Protein AF-A0A0Q7W2P0-F1 (afdb_monomer)

Nearest PDB structures (foldseek):
  4z5v-assembly1_B  TM=3.470E-01  e=1.657E+00  Murine hepatitis virus strain A59
  4z5v-assembly1_A  TM=3.220E-01  e=1.764E+00  Murine hepatitis virus strain A59
  8fjk-assembly1_B  TM=3.123E-01  e=6.590E+00  Golden shiner reovirus

Foldseek 3Di:
DDDDDDDDDDPPPPPPDQFAACVSLQKDWPFAQAPVLLCVLCVPDPLPPPDQDDKWKWKWFAAQVQQIDIDTPDPHDVSVRSSVRSSSRPTGMDGNVNDGSGGRIGMAIHGPRPPPPRVVVVDPPRD

Sequence (127 aa):
MMLAALFAALALSGTSQPAATLDEVGLTWADAPTRYDLERAAPLFPAKVGAWTPDVHLTCTARRNGRVDCVSLERGDATLAASAHRLMSGTRVKAVDGGSPEGRTFAFTVRFGESRRASRLTTASIQ

Secondary structure (DSSP, 8-state):
----------------PPPPPTTTTTEEEEEPPPHHHHHHH-TT----TTS-PPPEEEEEEE-TTSBEEEEE-S---HHHHHHHHHHHHT-EEEETTSS--TT-EEEEEE----TT-GGGTT-----

pLDDT: mean 71.62, std 21.11, range [27.78, 96.38]

Radius of gyration: 19.59 Å; Cα contacts (8 Å, |Δi|>4): 181; chains: 1; bounding box: 78×24×37 Å

Mean predicted aligned error: 12.09 Å

Structure (mmCIF, N/CA/C/O backbone):
data_AF-A0A0Q7W2P0-F1
#
_entry.id   AF-A0A0Q7W2P0-F1
#
loop_
_atom_site.group_PDB
_atom_site.id
_atom_site.type_symbol
_atom_site.label_atom_id
_atom_site.label_alt_id
_atom_site.label_comp_id
_atom_site.label_asym_id
_atom_site.label_entity_id
_atom_site.label_seq_id
_atom_site.pdbx_PDB_ins_code
_atom_site.Cartn_x
_atom_site.Cartn_y
_atom_site.Cartn_z
_atom_site.occupancy
_atom_site.B_iso_or_equiv
_ato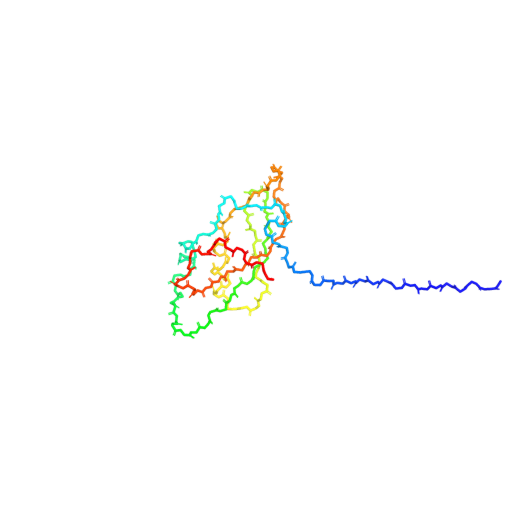m_site.auth_seq_id
_atom_site.auth_comp_id
_atom_site.auth_asym_id
_atom_site.auth_atom_id
_atom_site.pdbx_PDB_model_num
ATOM 1 N N . MET A 1 1 ? -60.125 -9.080 -18.287 1.00 41.84 1 MET A N 1
ATOM 2 C CA . MET A 1 1 ? -59.179 -9.420 -19.376 1.00 41.84 1 MET A CA 1
ATOM 3 C C . MET A 1 1 ? -58.529 -8.103 -19.778 1.00 41.84 1 MET A C 1
ATOM 5 O O . MET A 1 1 ? -59.280 -7.205 -20.101 1.00 41.84 1 MET A O 1
ATOM 9 N N . MET A 1 2 ? -57.233 -7.816 -19.684 1.00 38.00 2 MET A N 1
ATOM 10 C CA . MET A 1 2 ? -56.009 -8.604 -19.543 1.00 38.00 2 MET A CA 1
ATOM 11 C C . MET A 1 2 ? -54.949 -7.611 -18.998 1.00 38.00 2 MET A C 1
ATOM 13 O O . MET A 1 2 ? -54.845 -6.504 -19.520 1.00 38.00 2 MET A O 1
ATOM 17 N N . LEU A 1 3 ? -54.248 -7.948 -17.908 1.00 43.44 3 LEU A N 1
ATOM 18 C CA . LEU A 1 3 ? -53.227 -7.098 -17.274 1.00 43.44 3 LEU A CA 1
ATOM 19 C C . LEU A 1 3 ? -51.932 -7.160 -18.104 1.00 43.44 3 LEU A C 1
ATOM 21 O O . LEU A 1 3 ? -51.360 -8.239 -18.251 1.00 43.44 3 LEU A O 1
ATOM 25 N N . ALA A 1 4 ? -51.457 -6.027 -18.620 1.00 47.31 4 ALA A N 1
ATOM 26 C CA . ALA A 1 4 ? -50.116 -5.917 -19.189 1.00 47.31 4 ALA A CA 1
ATOM 27 C C . ALA A 1 4 ? -49.120 -5.641 -18.051 1.00 47.31 4 ALA A C 1
ATOM 29 O O . ALA A 1 4 ? -49.076 -4.541 -17.501 1.00 47.31 4 ALA A O 1
ATOM 30 N N . ALA A 1 5 ? -48.357 -6.663 -17.664 1.00 51.00 5 ALA A N 1
ATOM 31 C CA . ALA A 1 5 ? -47.258 -6.540 -16.716 1.00 51.00 5 ALA A CA 1
ATOM 32 C C . ALA A 1 5 ? -46.069 -5.853 -17.405 1.00 51.00 5 ALA A C 1
ATOM 34 O O . ALA A 1 5 ? -45.462 -6.412 -18.319 1.00 51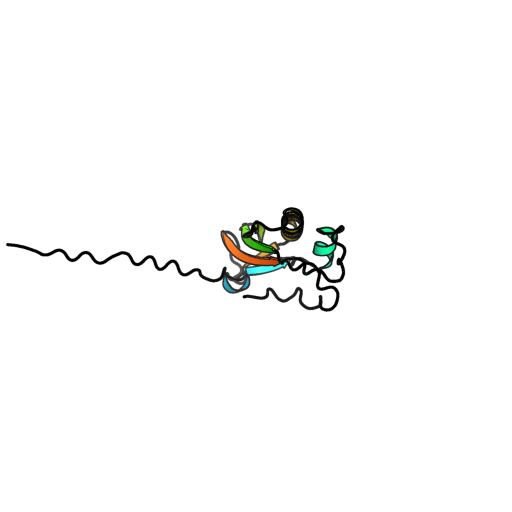.00 5 ALA A O 1
ATOM 35 N N . LEU A 1 6 ? -45.749 -4.631 -16.978 1.00 55.16 6 LEU A N 1
ATOM 36 C CA . LEU A 1 6 ? -44.575 -3.905 -17.442 1.00 55.16 6 LEU A CA 1
ATOM 37 C C . LEU A 1 6 ? -43.342 -4.402 -16.669 1.00 55.16 6 LEU A C 1
ATOM 39 O O . LEU A 1 6 ? -43.197 -4.154 -15.474 1.00 55.16 6 LEU A O 1
ATOM 43 N N . PHE A 1 7 ? -42.460 -5.117 -17.364 1.00 53.34 7 PHE A N 1
ATOM 44 C CA . PHE A 1 7 ? -41.077 -5.355 -16.957 1.00 53.34 7 PHE A CA 1
ATOM 45 C C . PHE A 1 7 ? -40.306 -4.027 -17.007 1.00 53.34 7 PHE A C 1
ATOM 47 O O . PHE A 1 7 ? -40.228 -3.413 -18.070 1.00 53.34 7 PHE A O 1
ATOM 54 N N . ALA A 1 8 ? -39.684 -3.609 -15.904 1.00 53.62 8 ALA A N 1
ATOM 55 C CA . ALA A 1 8 ? -38.685 -2.540 -15.913 1.00 53.62 8 ALA A CA 1
ATOM 56 C C . ALA A 1 8 ? -37.407 -3.008 -15.201 1.00 53.62 8 ALA A C 1
ATOM 58 O O . ALA A 1 8 ? -37.286 -2.985 -13.981 1.00 53.62 8 ALA A O 1
ATOM 59 N N . ALA A 1 9 ? -36.518 -3.515 -16.054 1.00 52.97 9 ALA A N 1
ATOM 60 C CA . ALA A 1 9 ? -35.072 -3.681 -15.971 1.00 52.97 9 ALA A CA 1
ATOM 61 C C . ALA A 1 9 ? -34.333 -3.224 -14.694 1.00 52.97 9 ALA A C 1
ATOM 63 O O . ALA A 1 9 ? -34.313 -2.048 -14.334 1.00 52.97 9 ALA A O 1
ATOM 64 N N . LEU A 1 10 ? -33.571 -4.171 -14.133 1.00 49.12 10 LEU A N 1
ATOM 65 C CA . LEU A 1 10 ? -32.363 -3.922 -13.350 1.00 49.12 10 LEU A CA 1
ATOM 66 C C . LEU A 1 10 ? -31.379 -3.067 -14.166 1.00 49.12 10 LEU A C 1
ATOM 68 O O . LEU A 1 10 ? -30.758 -3.562 -15.106 1.00 49.12 10 LEU A O 1
ATOM 72 N N . ALA A 1 11 ? -31.171 -1.818 -13.764 1.00 51.97 11 ALA A N 1
ATOM 73 C CA . ALA A 1 11 ? -29.971 -1.071 -14.116 1.00 51.97 11 ALA A CA 1
ATOM 74 C C . ALA A 1 11 ? -28.923 -1.303 -13.016 1.00 51.97 11 ALA A C 1
ATOM 76 O O . ALA A 1 11 ? -28.814 -0.529 -12.066 1.00 51.97 11 ALA A O 1
ATOM 77 N N . LEU A 1 12 ? -28.159 -2.397 -13.122 1.00 44.97 12 LEU A N 1
ATOM 78 C CA . LEU A 1 12 ? -26.869 -2.504 -12.438 1.00 44.97 12 LEU A CA 1
ATOM 79 C C . LEU A 1 12 ? -25.905 -1.550 -13.144 1.00 44.97 12 LEU A C 1
ATOM 81 O O . LEU A 1 12 ? -25.141 -1.939 -14.025 1.00 44.97 12 LEU A O 1
ATOM 85 N N . SER A 1 13 ? -25.972 -0.277 -12.771 1.00 43.38 13 SER A N 1
ATOM 86 C CA . SER A 1 13 ? -24.918 0.683 -13.063 1.00 43.38 13 SER A CA 1
ATOM 87 C C . SER A 1 13 ? -23.693 0.265 -12.257 1.00 43.38 13 SER A C 1
ATOM 89 O O . SER A 1 13 ? -23.500 0.702 -11.127 1.00 43.38 13 SER A O 1
ATOM 91 N N . GLY A 1 14 ? -22.880 -0.626 -12.825 1.00 43.47 14 GLY A N 1
ATOM 92 C CA . GLY A 1 14 ? -21.506 -0.838 -12.396 1.00 43.47 14 GLY A CA 1
ATOM 93 C C . GLY A 1 14 ? -20.718 0.429 -12.686 1.00 43.47 14 GLY A C 1
ATOM 94 O O . GLY A 1 14 ? -20.010 0.515 -13.686 1.00 43.47 14 GLY A O 1
ATOM 95 N N . THR A 1 15 ? -20.877 1.445 -11.841 1.00 42.91 15 THR A N 1
ATOM 96 C CA . THR A 1 15 ? -19.905 2.523 -11.766 1.00 42.91 15 THR A CA 1
ATOM 97 C C . THR A 1 15 ? -18.588 1.861 -11.404 1.00 42.91 15 THR A C 1
ATOM 99 O O . THR A 1 15 ? -18.449 1.317 -10.310 1.00 42.91 15 THR A O 1
ATOM 102 N N . SER A 1 16 ? -17.641 1.878 -12.339 1.00 48.09 16 SER A N 1
ATOM 103 C CA . SER A 1 16 ? -16.215 1.800 -12.041 1.00 48.09 16 SER A CA 1
ATOM 104 C C . SER A 1 16 ? -15.910 2.946 -11.072 1.00 48.09 16 SER A C 1
ATOM 106 O O . SER A 1 16 ? -15.515 4.034 -11.488 1.00 48.09 16 SER A O 1
ATOM 108 N N . GLN A 1 17 ? -16.224 2.754 -9.792 1.00 51.53 17 GLN A N 1
ATOM 109 C CA . GLN A 1 17 ? -15.859 3.701 -8.760 1.00 51.53 17 GLN A CA 1
ATOM 110 C C . GLN A 1 17 ? -14.334 3.688 -8.691 1.00 51.53 17 GLN A C 1
ATOM 112 O O . GLN A 1 17 ? -13.753 2.595 -8.668 1.00 51.53 17 GLN A O 1
ATOM 117 N N . PRO A 1 18 ? -13.684 4.867 -8.701 1.00 60.66 18 PRO A N 1
ATOM 118 C CA . PRO A 1 18 ? -12.269 4.934 -8.384 1.00 60.66 18 PRO A CA 1
ATOM 119 C C . PRO A 1 18 ? -12.068 4.202 -7.059 1.00 60.66 18 PRO A C 1
ATOM 121 O O . PRO A 1 18 ? -12.893 4.299 -6.146 1.00 60.66 18 PRO A O 1
ATOM 124 N N . ALA A 1 19 ? -11.038 3.365 -7.004 1.00 71.38 19 ALA A N 1
ATOM 125 C CA . ALA A 1 19 ? -10.806 2.551 -5.829 1.00 71.38 19 ALA A CA 1
ATOM 126 C C . ALA A 1 19 ? -10.555 3.477 -4.629 1.00 71.38 19 ALA A C 1
ATOM 128 O O . ALA A 1 19 ? -9.695 4.353 -4.698 1.00 71.38 19 ALA A O 1
ATOM 129 N N . ALA A 1 20 ? -11.340 3.286 -3.565 1.00 82.25 20 ALA A N 1
ATOM 130 C CA . ALA A 1 20 ? -11.377 4.197 -2.426 1.00 82.25 20 ALA A CA 1
ATOM 131 C C . ALA A 1 20 ? -9.992 4.388 -1.802 1.00 82.25 20 ALA A C 1
ATOM 133 O O . ALA A 1 20 ? -9.165 3.472 -1.778 1.00 82.25 20 ALA A O 1
ATOM 134 N N . THR A 1 21 ? -9.736 5.571 -1.273 1.00 84.81 21 THR A N 1
ATOM 135 C CA . THR A 1 21 ? -8.444 5.918 -0.681 1.00 84.81 21 THR A CA 1
ATOM 136 C C . THR A 1 21 ? -8.420 5.551 0.795 1.00 84.81 21 THR A C 1
ATOM 138 O O . THR A 1 21 ? -9.443 5.221 1.395 1.00 84.81 21 THR A O 1
ATOM 141 N N . LEU A 1 22 ? -7.233 5.573 1.407 1.00 86.94 22 LEU A N 1
ATOM 142 C CA . LEU A 1 22 ? -7.071 5.201 2.815 1.00 86.94 22 LEU A CA 1
ATOM 143 C C . LEU A 1 22 ? -7.944 6.068 3.743 1.00 86.94 22 LEU A C 1
ATOM 145 O O . LEU A 1 22 ? -8.588 5.550 4.654 1.00 86.94 22 LEU A O 1
ATOM 149 N N . ASP A 1 23 ? -7.967 7.376 3.505 1.00 89.56 23 ASP A N 1
ATOM 150 C CA . ASP A 1 23 ? -8.731 8.346 4.285 1.00 89.56 23 ASP A CA 1
ATOM 151 C C . ASP A 1 23 ? -10.241 8.252 4.027 1.00 89.56 23 ASP A C 1
ATOM 153 O O . ASP A 1 23 ? -11.016 8.323 4.982 1.00 89.56 23 ASP A O 1
ATOM 157 N N . GLU A 1 24 ? -10.663 7.987 2.786 1.00 89.12 24 GLU A N 1
ATOM 158 C CA . GLU A 1 24 ? -12.074 7.766 2.436 1.00 89.12 24 GLU A CA 1
ATOM 159 C C . GLU A 1 24 ? -12.674 6.562 3.170 1.00 89.12 24 GLU A C 1
ATOM 161 O O . GLU A 1 24 ? -13.841 6.588 3.565 1.00 89.12 24 GLU A O 1
ATOM 166 N N . VAL A 1 25 ? -11.873 5.523 3.429 1.00 90.06 25 VAL A N 1
ATOM 167 C CA . VAL A 1 25 ? -12.302 4.370 4.237 1.00 90.06 25 VAL A CA 1
ATOM 168 C C . VAL A 1 25 ? -12.082 4.567 5.741 1.00 90.06 25 VAL A C 1
ATOM 170 O O . VAL A 1 25 ? -12.175 3.623 6.531 1.00 90.06 25 VAL A O 1
ATOM 173 N N . GLY A 1 26 ? -11.792 5.794 6.177 1.00 92.31 26 GLY A N 1
ATOM 174 C CA . GLY A 1 26 ? -11.612 6.139 7.585 1.00 92.31 26 GLY A CA 1
ATOM 175 C C . GLY A 1 26 ? -10.417 5.438 8.230 1.00 92.31 26 GLY A C 1
ATOM 176 O O . GLY A 1 26 ? -10.449 5.140 9.427 1.00 92.31 26 GLY A O 1
ATOM 177 N N . LEU A 1 27 ? -9.383 5.129 7.446 1.00 93.12 27 LEU A N 1
ATOM 178 C CA . LEU A 1 27 ? -8.121 4.585 7.925 1.00 93.12 27 LEU A CA 1
ATOM 179 C C . LEU A 1 27 ? -7.030 5.658 7.909 1.00 93.12 27 LEU A C 1
ATOM 181 O O . LEU A 1 27 ? -7.068 6.645 7.180 1.00 93.12 27 LEU A O 1
ATOM 185 N N . THR A 1 28 ? -6.007 5.438 8.720 1.00 94.50 28 THR A N 1
ATOM 186 C CA . THR A 1 28 ? -4.760 6.196 8.677 1.00 94.50 28 THR A CA 1
ATOM 187 C C . THR A 1 28 ? -3.587 5.258 8.923 1.00 94.50 28 THR A C 1
ATOM 189 O O . THR A 1 28 ? -3.753 4.171 9.488 1.00 94.50 28 THR A O 1
ATOM 192 N N . TRP A 1 29 ? -2.391 5.657 8.504 1.00 92.06 29 TRP A N 1
ATOM 193 C CA . TRP A 1 29 ? -1.191 4.869 8.745 1.00 92.06 29 TRP A CA 1
ATOM 194 C C . TRP A 1 29 ? -0.881 4.823 10.244 1.00 92.06 29 TRP A C 1
ATOM 196 O O . TRP A 1 29 ? -0.781 5.850 10.915 1.00 92.06 29 TRP A O 1
ATOM 206 N N . ALA A 1 30 ? -0.729 3.612 10.769 1.00 91.44 30 ALA A N 1
ATOM 207 C CA . ALA A 1 30 ? -0.065 3.396 12.047 1.00 91.44 30 ALA A CA 1
ATOM 208 C C . ALA A 1 30 ? 1.452 3.338 11.823 1.00 91.44 30 ALA A C 1
ATOM 210 O O . ALA A 1 30 ? 2.190 4.051 12.492 1.00 91.44 30 ALA A O 1
ATOM 211 N N . ASP A 1 31 ? 1.869 2.577 10.807 1.00 89.75 31 ASP A N 1
ATOM 212 C CA . ASP A 1 31 ? 3.247 2.472 10.334 1.00 89.75 31 ASP A CA 1
ATOM 213 C C . ASP A 1 31 ? 3.228 2.630 8.811 1.00 89.75 31 ASP A C 1
ATOM 215 O O . ASP A 1 31 ? 2.867 1.693 8.093 1.00 89.75 31 ASP A O 1
ATOM 219 N N . ALA A 1 32 ? 3.542 3.831 8.320 1.00 85.88 32 ALA A N 1
ATOM 220 C CA . ALA A 1 32 ? 3.551 4.129 6.889 1.00 85.88 32 ALA A CA 1
ATOM 221 C C . ALA A 1 32 ? 4.761 3.471 6.197 1.00 85.88 32 ALA A C 1
ATOM 223 O O . ALA A 1 32 ? 5.842 3.422 6.790 1.00 85.88 32 ALA A O 1
ATOM 224 N N . PRO A 1 33 ? 4.624 3.010 4.940 1.00 80.62 33 PRO A N 1
ATOM 225 C CA . PRO A 1 33 ? 5.768 2.507 4.193 1.00 80.62 33 PRO A CA 1
ATOM 226 C C . PRO A 1 33 ? 6.727 3.668 3.907 1.00 80.62 33 PRO A C 1
ATOM 228 O O . PRO A 1 33 ? 6.321 4.711 3.390 1.00 80.62 33 PRO A O 1
ATOM 231 N N . THR A 1 34 ? 8.005 3.511 4.250 1.00 80.69 34 THR A N 1
ATOM 232 C CA . THR A 1 34 ? 9.001 4.569 4.046 1.00 80.69 34 THR A CA 1
ATOM 233 C C . THR A 1 34 ? 9.785 4.374 2.752 1.00 80.69 34 THR A C 1
ATOM 235 O O . THR A 1 34 ? 9.840 3.286 2.175 1.00 80.69 34 THR A O 1
ATOM 238 N N . ARG A 1 35 ? 10.484 5.428 2.315 1.00 71.56 35 ARG A N 1
ATOM 239 C CA . ARG A 1 35 ? 11.453 5.329 1.214 1.00 71.56 35 ARG A CA 1
ATOM 240 C C . ARG A 1 35 ? 12.528 4.270 1.486 1.00 71.56 35 ARG A C 1
ATOM 242 O O . ARG A 1 35 ? 12.910 3.544 0.577 1.00 71.56 35 ARG A O 1
ATOM 249 N N . TYR A 1 36 ? 12.998 4.175 2.727 1.00 74.56 36 TYR A N 1
ATOM 250 C CA . TYR A 1 36 ? 14.004 3.189 3.112 1.00 74.56 36 TYR A CA 1
ATOM 251 C C . TYR A 1 36 ? 13.469 1.754 2.987 1.00 74.56 36 TYR A C 1
ATOM 253 O O . TYR A 1 36 ? 14.187 0.849 2.564 1.00 74.56 36 TYR A O 1
ATOM 261 N N . ASP A 1 37 ? 12.188 1.538 3.295 1.00 78.81 37 ASP A N 1
ATOM 262 C CA . ASP A 1 37 ? 11.537 0.241 3.092 1.00 78.81 37 ASP A CA 1
ATOM 263 C C . ASP A 1 37 ? 11.412 -0.100 1.608 1.00 78.81 37 ASP A C 1
ATOM 265 O O . ASP A 1 37 ? 11.653 -1.243 1.225 1.00 78.81 37 ASP A O 1
ATOM 269 N N . LEU A 1 38 ? 11.112 0.895 0.769 1.00 74.94 38 LEU A N 1
ATOM 270 C CA . LEU A 1 38 ? 11.069 0.734 -0.683 1.00 74.94 38 LEU A CA 1
ATOM 271 C C . LEU A 1 38 ? 12.446 0.344 -1.241 1.00 74.94 38 LEU A C 1
ATOM 273 O O . LEU A 1 38 ? 12.549 -0.624 -1.989 1.00 74.94 38 LEU A O 1
ATOM 277 N N . GLU A 1 39 ? 13.509 1.039 -0.835 1.00 74.12 39 GLU A N 1
ATOM 278 C CA . GLU A 1 39 ? 14.886 0.741 -1.257 1.00 74.12 39 GLU A CA 1
ATOM 279 C C . GLU A 1 39 ? 15.328 -0.663 -0.809 1.00 74.12 39 GLU A C 1
ATOM 281 O O . GLU A 1 39 ? 15.948 -1.398 -1.579 1.00 74.12 39 GLU A O 1
ATOM 286 N N . ARG A 1 40 ? 14.938 -1.095 0.399 1.00 77.88 40 ARG A N 1
ATOM 287 C CA . ARG A 1 40 ? 15.167 -2.472 0.872 1.00 77.88 40 ARG A CA 1
ATOM 288 C C . ARG A 1 40 ? 14.332 -3.516 0.131 1.00 77.88 40 ARG A C 1
ATOM 290 O O . ARG A 1 40 ? 14.773 -4.659 -0.005 1.00 77.88 40 ARG A O 1
ATOM 297 N N . ALA A 1 41 ? 13.128 -3.162 -0.308 1.00 75.94 41 ALA A N 1
ATOM 298 C CA . ALA A 1 41 ? 12.239 -4.056 -1.045 1.00 75.94 41 ALA A CA 1
ATOM 299 C C . ALA A 1 41 ? 12.617 -4.185 -2.531 1.00 75.94 41 ALA A C 1
ATOM 301 O O . ALA A 1 41 ? 12.301 -5.203 -3.150 1.00 75.94 41 ALA A O 1
ATOM 302 N N . ALA A 1 42 ? 13.313 -3.190 -3.087 1.00 70.50 42 ALA A N 1
ATOM 303 C CA . ALA A 1 42 ? 13.697 -3.094 -4.494 1.00 70.50 42 ALA A CA 1
ATOM 304 C C . ALA A 1 42 ? 15.193 -2.736 -4.692 1.00 70.50 42 ALA A C 1
ATOM 306 O O . ALA A 1 42 ? 15.505 -1.801 -5.431 1.00 70.50 42 ALA A O 1
ATOM 307 N N . PRO A 1 43 ? 16.147 -3.475 -4.086 1.00 62.50 43 PRO A N 1
ATOM 308 C CA . PRO A 1 43 ? 17.565 -3.087 -4.066 1.00 62.50 43 PRO A CA 1
ATOM 309 C C . PRO A 1 43 ? 18.252 -3.171 -5.438 1.00 62.50 43 PRO A C 1
ATOM 311 O O . PRO A 1 43 ? 19.290 -2.552 -5.654 1.00 62.50 43 PRO A O 1
ATOM 314 N N . LEU A 1 44 ? 17.686 -3.954 -6.361 1.00 56.81 44 LEU A N 1
ATOM 315 C CA . LEU A 1 44 ? 18.243 -4.240 -7.686 1.00 56.81 44 LEU A CA 1
ATOM 316 C C . LEU A 1 44 ? 17.544 -3.484 -8.815 1.00 56.81 44 LEU A C 1
ATOM 318 O O . LEU A 1 44 ? 17.792 -3.798 -9.975 1.00 56.81 44 LEU A O 1
ATOM 322 N N . PHE A 1 45 ? 16.685 -2.512 -8.507 1.00 57.88 45 PHE A N 1
ATOM 323 C CA . PHE A 1 45 ? 16.154 -1.608 -9.520 1.00 57.88 45 PHE A CA 1
ATOM 324 C C . PHE A 1 45 ? 17.044 -0.370 -9.570 1.00 57.88 45 PHE A C 1
ATOM 326 O O . PHE A 1 45 ? 16.762 0.617 -8.884 1.00 57.88 45 PHE A O 1
ATOM 333 N N . PRO A 1 46 ? 18.148 -0.391 -10.352 1.00 47.44 46 PRO A N 1
ATOM 334 C CA . PRO A 1 46 ? 18.824 0.847 -10.653 1.00 47.44 46 PRO A CA 1
ATOM 335 C C . PRO A 1 46 ? 17.779 1.746 -11.296 1.00 47.44 46 PRO A C 1
ATOM 337 O O . PRO A 1 46 ? 16.997 1.302 -12.140 1.00 47.44 46 PRO A O 1
ATOM 340 N N . ALA A 1 47 ? 17.788 3.018 -10.912 1.00 49.50 47 ALA A N 1
ATOM 341 C CA . ALA A 1 47 ? 17.305 4.069 -11.778 1.00 49.50 47 ALA A CA 1
ATOM 342 C C . ALA A 1 47 ? 18.019 3.885 -13.126 1.00 49.50 47 ALA A C 1
ATOM 344 O O . ALA A 1 47 ? 19.110 4.416 -13.324 1.00 49.50 47 ALA A O 1
ATOM 345 N N . LYS A 1 48 ? 17.478 3.063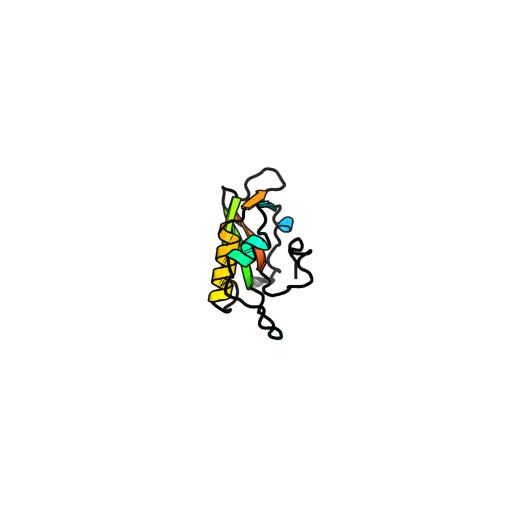 -14.037 1.00 44.28 48 LYS A N 1
ATOM 346 C CA . LYS A 1 48 ? 17.894 3.057 -15.433 1.00 44.28 48 LYS A CA 1
ATOM 347 C C . LYS A 1 48 ? 17.448 4.410 -15.941 1.00 44.28 48 LYS A C 1
ATOM 349 O O . LYS A 1 48 ? 16.297 4.620 -16.308 1.00 44.28 48 LYS A O 1
ATOM 354 N N . VAL A 1 49 ? 18.381 5.343 -15.805 1.00 44.34 49 VAL A N 1
ATOM 355 C CA . VAL A 1 49 ? 18.300 6.746 -16.161 1.00 44.34 49 VAL A CA 1
ATOM 356 C C . VAL A 1 49 ? 17.681 6.831 -17.554 1.00 44.34 49 VAL A C 1
ATOM 358 O O . VAL A 1 49 ? 18.322 6.481 -18.538 1.00 44.34 49 VAL A O 1
ATOM 361 N N . GLY A 1 50 ? 16.407 7.223 -17.614 1.00 44.06 50 GLY A N 1
ATOM 362 C CA . GLY A 1 50 ? 15.681 7.490 -18.857 1.00 44.06 50 GLY A CA 1
ATOM 363 C C . GLY A 1 50 ? 14.488 6.580 -19.166 1.00 44.06 50 GLY A C 1
ATOM 364 O O . GLY A 1 50 ? 13.646 6.992 -19.958 1.00 44.06 50 GLY A O 1
ATOM 365 N N . ALA A 1 51 ? 14.356 5.402 -18.546 1.00 51.12 51 ALA A N 1
ATOM 366 C CA . ALA A 1 51 ? 13.173 4.560 -18.732 1.00 51.12 51 ALA A CA 1
ATOM 367 C C . ALA A 1 51 ? 12.155 4.836 -17.619 1.00 51.12 51 ALA A C 1
ATOM 369 O O . ALA A 1 51 ? 12.475 4.722 -16.437 1.00 51.12 51 ALA A O 1
ATOM 370 N N . TRP A 1 52 ? 10.935 5.215 -17.999 1.00 54.78 52 TRP A N 1
ATOM 371 C CA . TRP A 1 52 ? 9.795 5.251 -17.086 1.00 54.78 52 TRP A CA 1
ATOM 372 C C . TRP A 1 52 ? 9.616 3.860 -16.466 1.00 54.78 52 TRP A C 1
ATOM 374 O O . TRP A 1 52 ? 9.323 2.903 -17.183 1.00 54.78 52 TRP A O 1
ATOM 384 N N . THR A 1 53 ? 9.816 3.733 -15.153 1.00 63.44 53 THR A N 1
ATOM 385 C CA . THR A 1 53 ? 9.405 2.522 -14.434 1.00 63.44 53 THR A CA 1
ATOM 386 C C . THR A 1 53 ? 7.893 2.601 -14.246 1.00 63.44 53 THR A C 1
ATOM 388 O O . THR A 1 53 ? 7.418 3.651 -13.807 1.00 63.44 53 THR A O 1
ATOM 391 N N . PRO A 1 54 ? 7.129 1.552 -14.581 1.00 67.75 54 PRO A N 1
ATOM 392 C CA . PRO A 1 54 ? 5.690 1.577 -14.376 1.00 67.75 54 PRO A CA 1
ATOM 393 C C . PRO A 1 54 ? 5.362 1.638 -12.879 1.00 67.75 54 PRO A C 1
ATOM 395 O O . PRO A 1 54 ? 6.021 0.995 -12.054 1.00 67.75 54 PRO A O 1
ATOM 398 N N . ASP A 1 55 ? 4.344 2.430 -12.546 1.00 77.94 55 ASP A N 1
ATOM 399 C CA . ASP A 1 55 ? 3.746 2.456 -11.216 1.00 77.94 55 ASP A CA 1
ATOM 400 C C . ASP A 1 55 ? 3.046 1.110 -10.952 1.00 77.94 55 ASP A C 1
ATOM 402 O O . ASP A 1 55 ? 2.545 0.460 -11.869 1.00 77.94 55 ASP A O 1
ATOM 406 N N . VAL A 1 56 ? 3.030 0.661 -9.696 1.00 81.50 56 VAL A N 1
ATOM 407 C CA . VAL A 1 56 ? 2.323 -0.564 -9.300 1.00 81.50 56 VAL A CA 1
ATOM 408 C C . VAL A 1 56 ? 1.081 -0.193 -8.514 1.00 81.50 56 VAL A C 1
ATOM 410 O O . VAL A 1 56 ? 1.171 0.293 -7.385 1.00 81.50 56 VAL A O 1
ATOM 413 N N . HIS A 1 57 ? -0.078 -0.475 -9.098 1.00 85.12 57 HIS A N 1
ATOM 414 C CA . HIS A 1 57 ? -1.374 -0.293 -8.460 1.00 85.12 57 HIS A CA 1
ATOM 415 C C . HIS A 1 57 ? -1.739 -1.520 -7.620 1.00 85.12 57 HIS A C 1
ATOM 417 O O . HIS A 1 57 ? -1.721 -2.661 -8.099 1.00 85.12 57 HIS A O 1
ATOM 423 N N . LEU A 1 58 ? -2.067 -1.278 -6.354 1.00 86.50 58 LEU A N 1
ATOM 424 C CA . LEU A 1 58 ? -2.461 -2.283 -5.378 1.00 86.50 58 LEU A CA 1
ATOM 425 C C . LEU A 1 58 ? -3.870 -2.001 -4.856 1.00 86.50 58 LEU A C 1
ATOM 427 O O . LEU A 1 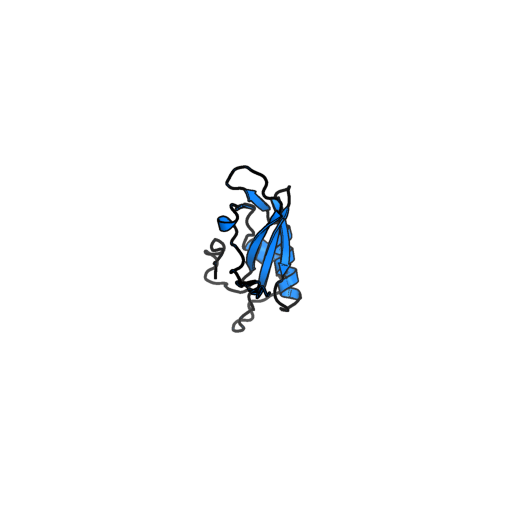58 ? -4.238 -0.851 -4.628 1.00 86.50 58 LEU A O 1
ATOM 431 N N . THR A 1 59 ? -4.612 -3.063 -4.564 1.00 91.19 59 THR A N 1
ATOM 432 C CA . THR A 1 59 ? -5.784 -3.028 -3.685 1.00 91.19 59 THR A CA 1
ATOM 433 C C . THR A 1 59 ? -5.418 -3.703 -2.378 1.00 91.19 59 THR A C 1
ATOM 435 O O . THR A 1 59 ? -4.999 -4.857 -2.377 1.00 91.19 59 THR A O 1
ATOM 438 N N . CYS A 1 60 ? -5.556 -2.985 -1.271 1.00 92.00 60 CYS A N 1
ATOM 439 C CA . CYS A 1 60 ? -5.152 -3.416 0.057 1.00 92.00 60 CYS A CA 1
ATOM 440 C C . CYS A 1 60 ? -6.366 -3.535 0.972 1.00 92.00 60 CYS A C 1
ATOM 442 O O . CYS A 1 60 ? -7.126 -2.583 1.116 1.00 92.00 60 CYS A O 1
ATOM 444 N N . THR A 1 61 ? -6.511 -4.674 1.642 1.00 94.94 61 THR A N 1
ATOM 445 C CA . THR A 1 61 ? -7.537 -4.904 2.661 1.00 94.94 61 THR A CA 1
ATOM 446 C C . THR A 1 61 ? -6.889 -4.935 4.036 1.00 94.94 61 THR A C 1
ATOM 448 O O . THR A 1 61 ? -5.926 -5.663 4.283 1.00 94.94 61 THR A O 1
ATOM 451 N N . ALA A 1 62 ? -7.412 -4.129 4.951 1.00 95.81 62 ALA A N 1
ATOM 452 C CA . ALA A 1 62 ? -6.930 -4.075 6.317 1.00 95.81 62 ALA A CA 1
ATOM 453 C C . ALA A 1 62 ? -7.413 -5.285 7.129 1.00 95.81 62 ALA A C 1
ATOM 455 O O . ALA A 1 62 ? -8.575 -5.690 7.074 1.00 95.81 62 ALA A O 1
ATOM 456 N N . ARG A 1 63 ? -6.508 -5.858 7.921 1.00 96.19 63 ARG A N 1
ATOM 457 C CA . ARG A 1 63 ? -6.788 -6.934 8.874 1.00 96.19 63 ARG A CA 1
ATOM 458 C C . ARG A 1 63 ? -7.044 -6.382 10.266 1.00 96.19 63 ARG A C 1
ATOM 460 O O . ARG A 1 63 ? -6.615 -5.281 10.603 1.00 96.19 63 ARG A O 1
ATOM 467 N N . ARG A 1 64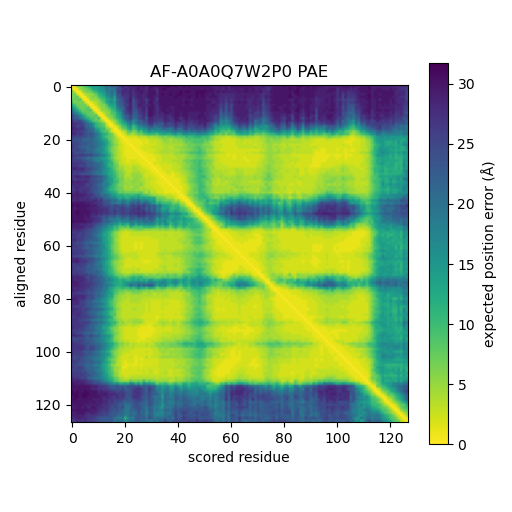 ? -7.644 -7.207 11.127 1.00 94.62 64 ARG A N 1
ATOM 468 C CA . ARG A 1 64 ? -7.917 -6.878 12.537 1.00 94.62 64 ARG A CA 1
ATOM 469 C C . ARG A 1 64 ? -6.710 -6.345 13.315 1.00 94.62 64 ARG A C 1
ATOM 471 O O . ARG A 1 64 ? -6.862 -5.488 14.174 1.00 94.62 64 ARG A O 1
ATOM 478 N N . ASN A 1 65 ? -5.509 -6.843 13.022 1.00 93.69 65 ASN A N 1
ATOM 479 C CA . ASN A 1 65 ? -4.265 -6.416 13.677 1.00 93.69 65 ASN A CA 1
ATOM 480 C C . ASN A 1 65 ? -3.620 -5.167 13.043 1.00 93.69 65 ASN A C 1
ATOM 482 O O . ASN A 1 65 ? -2.468 -4.855 13.348 1.00 93.69 65 ASN A O 1
ATOM 486 N N . GLY A 1 66 ? -4.319 -4.500 12.123 1.00 93.88 66 GLY A N 1
ATOM 487 C CA . GLY A 1 66 ? -3.838 -3.332 11.396 1.00 93.88 66 GLY A CA 1
ATOM 488 C C . GLY A 1 66 ? -2.894 -3.646 10.238 1.00 93.88 66 GLY A C 1
ATOM 489 O O . GLY A 1 66 ? -2.569 -2.738 9.486 1.00 93.88 66 GLY A O 1
ATOM 490 N N . ARG A 1 67 ? -2.446 -4.892 10.031 1.00 95.69 67 ARG A N 1
ATOM 491 C CA . ARG A 1 67 ? -1.684 -5.237 8.816 1.00 95.69 67 ARG A CA 1
ATOM 492 C C . ARG A 1 67 ? -2.581 -5.152 7.589 1.00 95.69 67 ARG A C 1
ATOM 494 O O . ARG A 1 67 ? -3.788 -5.346 7.697 1.00 95.69 67 ARG A O 1
ATOM 501 N N . VAL A 1 68 ? -1.979 -4.935 6.429 1.00 93.62 68 VAL A N 1
ATOM 502 C CA . VAL A 1 68 ? -2.696 -4.908 5.153 1.00 93.62 68 VAL A CA 1
ATOM 503 C C . VAL A 1 68 ? -2.323 -6.116 4.303 1.00 93.62 68 VAL A C 1
ATOM 505 O O . VAL A 1 68 ? -1.153 -6.488 4.227 1.00 93.62 68 VAL A O 1
ATOM 508 N N . ASP A 1 69 ? -3.325 -6.725 3.679 1.00 93.94 69 ASP A N 1
ATOM 509 C CA . ASP A 1 69 ? -3.148 -7.741 2.646 1.00 93.94 69 ASP A CA 1
ATOM 510 C C . ASP A 1 69 ? -3.433 -7.072 1.300 1.00 93.94 69 ASP A C 1
ATOM 512 O O . ASP A 1 69 ? -4.549 -6.618 1.053 1.00 93.94 69 ASP A O 1
ATOM 516 N N . CYS A 1 70 ? -2.410 -6.950 0.453 1.00 90.81 70 CYS A N 1
ATOM 517 C CA . CYS A 1 70 ? -2.509 -6.240 -0.820 1.00 90.81 70 CYS A CA 1
ATOM 518 C C . CYS A 1 70 ? -2.409 -7.201 -2.004 1.00 90.81 70 CYS A C 1
ATOM 520 O O . CYS A 1 70 ? -1.570 -8.102 -1.995 1.00 90.81 70 CYS A O 1
ATOM 522 N N . VAL A 1 71 ? -3.207 -6.953 -3.040 1.00 90.19 71 VAL A N 1
ATOM 523 C CA . VAL A 1 71 ? -3.171 -7.615 -4.351 1.00 90.19 71 VAL A CA 1
ATOM 524 C C . VAL A 1 71 ? -2.821 -6.584 -5.423 1.00 90.19 71 VAL A C 1
ATOM 526 O O . VAL A 1 71 ? -3.269 -5.444 -5.336 1.00 90.19 71 VAL A O 1
ATOM 529 N N . SER A 1 72 ? -2.006 -6.947 -6.415 1.00 84.69 72 SER A N 1
ATOM 530 C CA . SER A 1 72 ? -1.738 -6.058 -7.552 1.00 84.69 72 SER A CA 1
ATOM 531 C C . SER A 1 72 ? -2.873 -6.139 -8.572 1.00 84.69 72 SER A C 1
ATOM 533 O O . SER A 1 72 ? -3.354 -7.230 -8.875 1.00 84.69 72 SER A O 1
ATOM 535 N N . LEU A 1 73 ? -3.312 -4.982 -9.070 1.00 72.38 73 LEU A N 1
ATOM 536 C CA . LEU A 1 73 ? -4.429 -4.873 -10.012 1.00 72.38 73 LEU A CA 1
ATOM 537 C C . LEU A 1 73 ? -4.018 -5.087 -11.473 1.00 72.38 73 LEU A C 1
ATOM 539 O O . LEU A 1 73 ? -4.853 -5.449 -12.299 1.00 72.38 73 LEU A O 1
ATOM 543 N N . GLU A 1 74 ? -2.742 -4.892 -11.801 1.00 67.69 74 GLU A N 1
ATOM 544 C CA . GLU A 1 74 ? -2.255 -4.959 -13.176 1.00 67.69 74 GLU A CA 1
ATOM 545 C C . GLU A 1 74 ? -1.353 -6.172 -13.409 1.00 67.69 74 GLU A C 1
ATOM 547 O O . GLU A 1 74 ? -0.592 -6.597 -12.538 1.00 67.69 74 GLU A O 1
ATOM 552 N N . ARG A 1 75 ? -1.372 -6.700 -14.641 1.00 62.09 75 ARG A N 1
ATOM 553 C CA . ARG A 1 75 ? -0.330 -7.618 -15.128 1.00 62.09 75 ARG A CA 1
ATOM 554 C C . ARG A 1 75 ? 0.929 -6.811 -15.466 1.00 62.09 75 ARG A C 1
ATOM 556 O O . ARG A 1 75 ? 1.263 -6.636 -16.633 1.00 62.09 75 ARG A O 1
ATOM 563 N N . GLY A 1 76 ? 1.568 -6.264 -14.439 1.00 62.25 76 GLY A N 1
ATOM 564 C CA . GLY A 1 76 ? 2.838 -5.551 -14.544 1.00 62.25 76 GLY A CA 1
ATOM 565 C C . GLY A 1 76 ? 4.049 -6.486 -14.502 1.00 62.25 76 GLY A C 1
ATOM 566 O O . GLY A 1 76 ? 3.924 -7.713 -14.513 1.00 62.25 76 GLY A O 1
ATOM 567 N N . ASP A 1 77 ? 5.240 -5.893 -14.416 1.00 72.06 77 ASP A N 1
ATOM 568 C CA . ASP A 1 77 ? 6.476 -6.622 -14.117 1.00 72.06 77 ASP A CA 1
ATOM 569 C C . ASP A 1 77 ? 6.327 -7.349 -12.770 1.00 72.06 77 ASP A C 1
ATOM 571 O O . ASP A 1 77 ? 6.160 -6.723 -11.718 1.00 72.06 77 ASP A O 1
ATOM 575 N N . ALA A 1 78 ? 6.393 -8.682 -12.801 1.00 75.81 78 ALA A N 1
ATOM 576 C CA . ALA A 1 78 ? 6.234 -9.528 -11.620 1.00 75.81 78 ALA A CA 1
ATOM 577 C C . ALA A 1 78 ? 7.241 -9.190 -10.507 1.00 75.81 78 ALA A C 1
ATOM 579 O O . ALA A 1 78 ? 6.945 -9.359 -9.324 1.00 75.81 78 ALA A O 1
ATOM 580 N N . THR A 1 79 ? 8.413 -8.673 -10.872 1.00 76.75 79 THR A N 1
ATOM 581 C CA . THR A 1 79 ? 9.451 -8.252 -9.931 1.00 76.75 79 THR A CA 1
ATOM 582 C C . THR A 1 79 ? 9.050 -6.959 -9.219 1.00 76.75 79 THR A C 1
ATOM 584 O O . THR A 1 79 ? 9.203 -6.863 -8.002 1.00 76.75 79 THR A O 1
ATOM 587 N N . LEU A 1 80 ? 8.471 -5.988 -9.938 1.00 76.88 80 LEU A N 1
ATOM 588 C CA . LEU A 1 80 ? 7.947 -4.753 -9.337 1.00 76.88 80 LEU A CA 1
ATOM 589 C C . LEU A 1 80 ? 6.747 -5.042 -8.434 1.00 76.88 80 LEU A C 1
ATOM 591 O O . LEU A 1 80 ? 6.681 -4.521 -7.319 1.00 76.88 80 LEU A O 1
ATOM 595 N N . ALA A 1 81 ? 5.845 -5.925 -8.869 1.00 81.88 81 ALA A N 1
ATOM 596 C CA . ALA A 1 81 ? 4.736 -6.387 -8.043 1.00 81.88 81 ALA A CA 1
ATOM 597 C C . ALA A 1 81 ? 5.249 -7.054 -6.755 1.00 81.88 81 ALA A C 1
ATOM 599 O O . ALA A 1 81 ? 4.815 -6.698 -5.660 1.00 81.88 81 ALA A O 1
ATOM 600 N N . ALA A 1 82 ? 6.235 -7.953 -6.847 1.00 84.81 82 ALA A N 1
ATOM 601 C CA . ALA A 1 82 ? 6.840 -8.594 -5.679 1.00 84.81 82 ALA A CA 1
ATOM 602 C C . ALA A 1 82 ? 7.493 -7.583 -4.718 1.00 84.81 82 ALA A C 1
ATOM 604 O O . ALA A 1 82 ? 7.309 -7.682 -3.501 1.00 84.81 82 ALA A O 1
ATOM 605 N N . SER A 1 83 ? 8.212 -6.583 -5.237 1.00 83.44 83 SER A N 1
ATOM 606 C CA . SER A 1 83 ? 8.774 -5.498 -4.425 1.00 83.44 83 SER A CA 1
ATOM 607 C C . SER A 1 83 ? 7.688 -4.660 -3.747 1.00 83.44 83 SER A C 1
ATOM 609 O O . SER A 1 83 ? 7.809 -4.357 -2.560 1.00 83.44 83 SER A O 1
ATOM 611 N N . ALA A 1 84 ? 6.602 -4.336 -4.452 1.00 84.62 84 ALA A N 1
ATOM 612 C CA . ALA A 1 84 ? 5.459 -3.620 -3.893 1.00 84.62 84 ALA A CA 1
ATOM 613 C C . ALA A 1 84 ? 4.771 -4.432 -2.777 1.00 84.62 84 ALA A C 1
ATOM 615 O O . ALA A 1 84 ? 4.518 -3.906 -1.695 1.00 84.62 84 ALA A O 1
ATOM 616 N N . HIS A 1 85 ? 4.561 -5.738 -2.968 1.00 88.06 85 HIS A N 1
ATOM 617 C CA . HIS A 1 85 ? 4.042 -6.621 -1.917 1.00 88.06 85 HIS A CA 1
ATOM 618 C C . HIS A 1 85 ? 4.968 -6.677 -0.699 1.00 88.06 85 HIS A C 1
ATOM 620 O O . HIS A 1 85 ? 4.508 -6.608 0.443 1.00 88.06 85 HIS A O 1
ATOM 626 N N . ARG A 1 86 ? 6.284 -6.763 -0.924 1.00 87.06 86 ARG A N 1
ATOM 627 C CA . ARG A 1 86 ? 7.272 -6.771 0.157 1.00 87.06 86 ARG A CA 1
ATOM 628 C C . ARG A 1 86 ? 7.257 -5.464 0.947 1.00 87.06 86 ARG A C 1
ATOM 630 O O . ARG A 1 86 ? 7.300 -5.530 2.173 1.00 87.06 86 ARG A O 1
ATOM 637 N N . LEU A 1 87 ? 7.143 -4.316 0.277 1.00 86.75 87 LEU A N 1
ATOM 638 C CA . LEU A 1 87 ? 6.968 -3.014 0.925 1.00 86.75 87 LEU A CA 1
ATOM 639 C C . LEU A 1 87 ? 5.737 -3.014 1.842 1.00 86.75 87 LEU A C 1
ATOM 641 O O . LEU A 1 87 ? 5.853 -2.691 3.023 1.00 86.75 87 LEU A O 1
ATOM 645 N N . MET A 1 88 ? 4.588 -3.454 1.321 1.00 89.06 88 MET A N 1
ATOM 646 C CA . MET A 1 88 ? 3.324 -3.439 2.064 1.00 89.06 88 MET A CA 1
ATOM 647 C C . MET A 1 88 ? 3.268 -4.452 3.217 1.00 89.06 88 MET A C 1
ATOM 649 O O . MET A 1 88 ? 2.520 -4.260 4.173 1.00 89.06 88 MET A O 1
ATOM 653 N N . SER A 1 89 ? 4.087 -5.509 3.185 1.00 87.69 89 SER A N 1
ATOM 654 C CA . SER A 1 89 ? 4.118 -6.539 4.237 1.00 87.69 89 SER A CA 1
ATOM 655 C C . SER A 1 89 ? 4.500 -6.000 5.627 1.00 87.69 89 SER 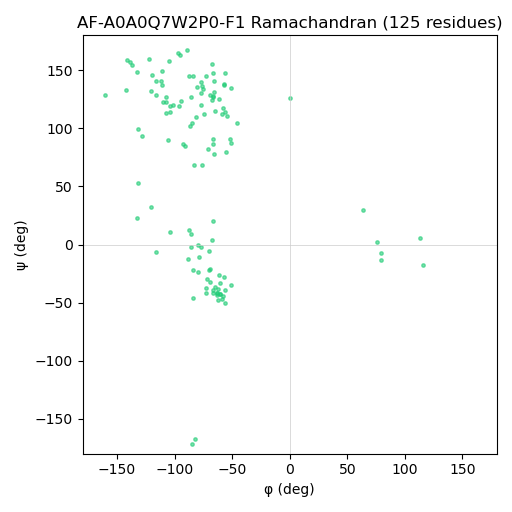A C 1
ATOM 657 O O . SER A 1 89 ? 4.113 -6.574 6.652 1.00 87.69 89 SER A O 1
ATOM 659 N N . GLY A 1 90 ? 5.254 -4.897 5.675 1.00 84.62 90 GLY A N 1
ATOM 660 C CA . GLY A 1 90 ? 5.659 -4.217 6.908 1.00 84.62 90 GLY A CA 1
ATOM 661 C C . GLY A 1 90 ? 4.664 -3.162 7.392 1.00 84.62 90 GLY A C 1
ATOM 662 O O . GLY A 1 90 ? 4.765 -2.713 8.530 1.00 84.62 90 GLY A O 1
ATOM 663 N N . THR A 1 91 ? 3.707 -2.784 6.552 1.00 88.12 91 THR A N 1
ATOM 664 C CA . THR A 1 91 ? 2.860 -1.611 6.746 1.00 88.12 91 THR A CA 1
ATOM 665 C C . THR A 1 91 ? 1.670 -1.909 7.649 1.00 88.12 91 THR A C 1
ATOM 667 O O . THR A 1 91 ? 1.098 -3.007 7.621 1.00 88.12 91 THR A O 1
ATOM 670 N N . ARG A 1 92 ? 1.274 -0.914 8.451 1.00 93.94 92 ARG A N 1
ATOM 671 C CA . ARG A 1 92 ? 0.092 -1.004 9.310 1.00 93.94 92 ARG A CA 1
ATOM 672 C C . ARG A 1 92 ? -0.798 0.221 9.221 1.00 93.94 92 ARG A C 1
ATOM 674 O O . ARG A 1 92 ? -0.328 1.348 9.091 1.00 93.94 92 ARG A O 1
ATOM 681 N N . VAL A 1 93 ? -2.088 -0.013 9.396 1.00 95.06 93 VAL A N 1
ATOM 682 C CA . VAL A 1 93 ? -3.152 0.983 9.449 1.00 95.06 93 VAL A CA 1
ATOM 683 C C . VAL A 1 93 ? -3.914 0.885 10.767 1.00 95.06 93 VAL A C 1
ATOM 685 O O . VAL A 1 93 ? -3.902 -0.143 11.447 1.00 95.06 93 VAL A O 1
ATOM 688 N N . LYS A 1 94 ? -4.606 1.963 11.115 1.00 95.69 94 LYS A N 1
ATOM 689 C CA . LYS A 1 94 ? -5.575 2.031 12.211 1.00 95.69 94 LYS A CA 1
ATOM 690 C C . LYS A 1 94 ? -6.798 2.816 11.753 1.00 95.69 94 LYS A C 1
ATOM 692 O O . LYS A 1 94 ? -6.685 3.654 10.859 1.00 95.69 94 LYS A O 1
ATOM 697 N N . ALA A 1 95 ? -7.949 2.555 12.360 1.00 96.06 95 ALA A N 1
ATOM 698 C CA . ALA A 1 95 ? -9.148 3.329 12.079 1.00 96.06 95 ALA A CA 1
ATOM 699 C C . ALA A 1 95 ? -9.087 4.694 12.782 1.00 96.06 95 ALA A C 1
ATOM 701 O O . ALA A 1 95 ? -8.611 4.801 13.915 1.00 96.06 95 ALA A O 1
ATOM 702 N N . VAL A 1 96 ? -9.541 5.742 12.098 1.00 94.62 96 VAL A N 1
ATOM 703 C CA . VAL A 1 96 ? -9.538 7.124 12.613 1.00 94.62 96 VAL A CA 1
ATOM 704 C C . VAL A 1 96 ? -10.591 7.314 13.711 1.00 94.62 96 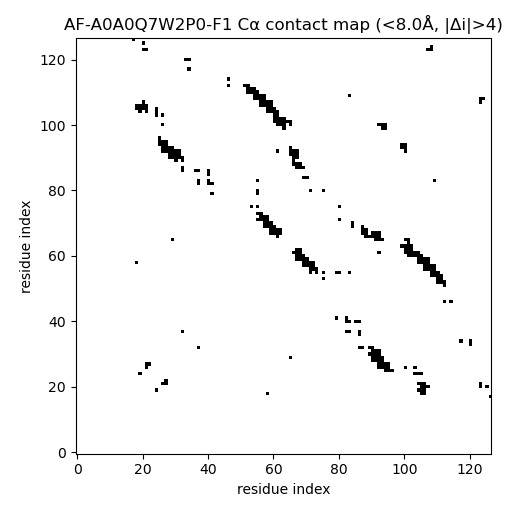VAL A C 1
ATOM 706 O O . VAL A 1 96 ? -10.386 8.090 14.639 1.00 94.62 96 VAL A O 1
ATOM 709 N N . ASP A 1 97 ? -11.683 6.557 13.640 1.00 92.50 97 ASP A N 1
ATOM 710 C CA . ASP A 1 97 ? -12.793 6.531 14.602 1.00 92.50 97 ASP A CA 1
ATOM 711 C C . ASP A 1 97 ? -12.479 5.750 15.898 1.00 92.50 97 ASP A C 1
ATOM 713 O O . ASP A 1 97 ? -13.320 5.668 16.792 1.00 92.50 97 ASP A O 1
ATOM 717 N N . GLY A 1 98 ? -11.284 5.157 16.011 1.00 90.69 98 GLY A N 1
ATOM 718 C CA . GLY A 1 98 ? -10.902 4.282 17.126 1.00 90.69 98 GLY A CA 1
ATOM 719 C C . GLY A 1 98 ? -11.518 2.876 17.073 1.00 90.69 98 GLY A C 1
ATOM 720 O O . GLY A 1 98 ? -11.284 2.077 17.980 1.00 90.69 98 GLY A O 1
ATOM 721 N N . GLY A 1 99 ? -12.281 2.558 16.025 1.00 92.69 99 GLY A N 1
ATOM 722 C CA . GLY A 1 99 ? -12.890 1.255 15.785 1.00 92.69 99 GLY A CA 1
ATOM 723 C C . GLY A 1 99 ? -11.947 0.239 15.131 1.00 92.69 99 GLY A C 1
ATOM 724 O O . GLY A 1 99 ? -10.729 0.416 15.049 1.00 92.69 99 GLY A O 1
ATOM 725 N N . SER A 1 100 ? -12.520 -0.869 14.649 1.00 93.94 100 SER A N 1
ATOM 726 C CA . SER A 1 100 ? -11.751 -1.896 13.935 1.00 93.94 100 SER A CA 1
ATOM 727 C C . SER A 1 100 ? -11.407 -1.437 12.510 1.00 93.94 100 SER A C 1
ATOM 729 O O . SER A 1 100 ? -12.301 -0.977 11.788 1.00 93.94 100 SER A O 1
ATOM 731 N N . PRO A 1 101 ? -10.147 -1.604 12.063 1.00 93.94 101 PRO A N 1
ATOM 732 C CA . PRO A 1 101 ? -9.768 -1.373 10.673 1.00 93.94 101 PRO A CA 1
ATOM 733 C C . PRO A 1 101 ? -10.144 -2.541 9.743 1.00 93.94 101 PRO A C 1
ATOM 735 O O . PRO A 1 101 ? -10.046 -2.398 8.532 1.00 93.94 101 PRO A O 1
ATOM 738 N N . GLU A 1 102 ? -10.545 -3.697 10.281 1.00 96.38 102 GLU A N 1
ATOM 739 C CA . GLU A 1 102 ? -10.749 -4.940 9.526 1.00 96.38 102 GLU A CA 1
ATOM 740 C C . GLU A 1 102 ? -11.755 -4.818 8.368 1.00 96.38 102 GLU A C 1
ATOM 742 O O . GLU A 1 102 ? -12.819 -4.221 8.513 1.00 96.38 102 GLU A O 1
ATOM 747 N N . GLY A 1 103 ? -11.419 -5.411 7.218 1.00 93.56 103 GLY A N 1
ATOM 748 C CA . GLY A 1 103 ? -12.285 -5.506 6.036 1.00 93.56 103 GLY A CA 1
ATOM 749 C C . GLY A 1 103 ? -12.342 -4.239 5.179 1.00 93.56 103 GLY A C 1
ATOM 750 O O . GLY A 1 103 ? -12.781 -4.289 4.029 1.00 93.56 103 GLY A O 1
ATOM 751 N N . ARG A 1 104 ? -11.848 -3.107 5.691 1.00 92.81 104 ARG A N 1
ATOM 752 C CA . ARG A 1 104 ? -11.769 -1.856 4.934 1.00 92.81 104 ARG A CA 1
ATOM 753 C C . ARG A 1 104 ? -10.718 -1.995 3.835 1.00 92.81 104 ARG A C 1
ATOM 755 O O . ARG A 1 104 ? -9.593 -2.424 4.097 1.00 92.81 104 ARG A O 1
ATOM 762 N N . THR A 1 105 ? -11.104 -1.665 2.608 1.00 93.25 105 THR A N 1
ATOM 763 C CA . THR A 1 105 ? -10.284 -1.888 1.413 1.00 93.25 105 THR A CA 1
ATOM 764 C C . THR A 1 105 ? -10.000 -0.567 0.722 1.00 93.25 105 THR A C 1
ATOM 766 O O . THR A 1 105 ? -10.923 0.209 0.510 1.00 93.25 105 THR A O 1
ATOM 769 N N . PHE A 1 106 ? -8.742 -0.322 0.369 1.00 90.62 106 PHE A N 1
ATOM 770 C CA . PHE A 1 106 ? -8.300 0.916 -0.264 1.00 90.62 106 PHE A CA 1
ATOM 771 C C . PHE A 1 106 ? -7.296 0.647 -1.390 1.00 90.62 106 PHE A C 1
ATOM 773 O O . PHE A 1 106 ? -6.623 -0.388 -1.396 1.00 90.62 106 PHE A O 1
ATOM 780 N N . ALA A 1 107 ? -7.172 1.572 -2.337 1.00 90.12 107 ALA A N 1
ATOM 781 C CA . ALA A 1 107 ? -6.127 1.538 -3.351 1.00 90.12 107 ALA A CA 1
ATOM 782 C C . ALA A 1 107 ? -4.842 2.224 -2.887 1.00 90.12 107 ALA A C 1
ATOM 784 O O . ALA A 1 107 ? -4.854 3.227 -2.171 1.00 90.12 107 ALA A O 1
ATOM 785 N N . PHE A 1 108 ? -3.711 1.679 -3.331 1.00 85.88 108 PHE A N 1
ATOM 786 C CA . PHE A 1 108 ? -2.393 2.238 -3.077 1.00 85.88 108 PHE A CA 1
ATOM 787 C C . PHE A 1 108 ? -1.497 2.081 -4.301 1.00 85.88 108 PHE A C 1
ATOM 789 O O . PHE A 1 108 ? -1.399 0.995 -4.867 1.00 85.88 108 PHE A O 1
ATOM 796 N N . THR A 1 109 ? -0.808 3.152 -4.685 1.00 85.19 109 THR A N 1
ATOM 797 C CA . THR A 1 109 ? 0.097 3.151 -5.839 1.00 85.19 109 THR A CA 1
ATOM 798 C C . THR A 1 109 ? 1.540 3.258 -5.365 1.00 85.19 109 THR A C 1
ATOM 800 O O . THR A 1 109 ? 1.913 4.223 -4.695 1.00 85.19 109 THR A O 1
ATOM 803 N N . VAL A 1 110 ? 2.371 2.282 -5.731 1.00 81.06 110 VAL A N 1
ATOM 804 C CA . VAL A 1 110 ? 3.815 2.296 -5.469 1.00 81.06 110 VAL A CA 1
ATOM 805 C C . VAL A 1 110 ? 4.539 2.825 -6.700 1.00 81.06 110 VAL A C 1
ATOM 807 O O . VAL A 1 110 ? 4.468 2.224 -7.769 1.00 81.06 110 VAL A O 1
ATOM 810 N N . ARG A 1 111 ? 5.261 3.936 -6.541 1.00 77.44 111 ARG A N 1
ATOM 811 C CA . ARG A 1 111 ? 5.981 4.603 -7.634 1.00 77.44 111 ARG A CA 1
ATOM 812 C C . ARG A 1 111 ? 7.477 4.324 -7.532 1.00 77.44 111 ARG A C 1
ATOM 814 O O . ARG A 1 111 ? 8.110 4.681 -6.536 1.00 77.44 111 ARG A O 1
ATOM 821 N N . PHE A 1 112 ? 8.054 3.695 -8.553 1.00 69.88 112 PHE A N 1
ATOM 822 C CA . PHE A 1 112 ? 9.474 3.333 -8.593 1.00 69.88 112 PHE A CA 1
ATOM 823 C C . PHE A 1 112 ? 10.252 4.335 -9.471 1.00 69.88 112 PHE A C 1
ATOM 825 O O . PHE A 1 112 ? 9.987 4.466 -10.658 1.00 69.88 112 PHE A O 1
ATOM 832 N N . GLY A 1 113 ? 11.245 5.049 -8.920 1.00 53.78 113 GLY A N 1
ATOM 833 C CA . GLY A 1 113 ? 12.200 5.835 -9.729 1.00 53.78 113 GLY A CA 1
ATOM 834 C C . GLY A 1 113 ? 12.175 7.367 -9.607 1.00 53.78 113 GLY A C 1
ATOM 835 O O . GLY A 1 113 ? 12.947 8.028 -10.300 1.00 53.78 113 GLY A O 1
ATOM 836 N N . GLU A 1 114 ? 11.397 7.973 -8.706 1.00 51.44 114 GLU A N 1
ATOM 837 C CA . GLU A 1 114 ? 11.422 9.436 -8.521 1.00 51.44 114 GLU A CA 1
ATOM 838 C C . GLU A 1 114 ? 12.572 9.885 -7.584 1.00 51.44 114 GLU A C 1
ATOM 840 O O . GLU A 1 114 ? 12.382 10.344 -6.458 1.00 51.44 114 GLU A O 1
ATOM 845 N N . SER A 1 115 ? 13.819 9.743 -8.044 1.00 41.19 115 SER A N 1
ATOM 846 C CA . SER A 1 115 ? 15.029 9.962 -7.232 1.00 41.19 115 SER A CA 1
ATOM 847 C C . SER A 1 115 ? 15.329 11.426 -6.854 1.00 41.19 115 SER A C 1
ATOM 849 O O . SER A 1 115 ? 16.223 11.653 -6.041 1.00 41.19 115 SER A O 1
ATOM 851 N N . ARG A 1 116 ? 14.580 12.430 -7.347 1.00 39.19 116 ARG A N 1
ATOM 852 C CA . ARG A 1 116 ? 14.811 13.862 -7.018 1.00 39.19 116 ARG A CA 1
ATOM 853 C C . ARG A 1 116 ? 13.684 14.588 -6.264 1.00 39.19 116 ARG A C 1
ATOM 855 O O . ARG A 1 116 ? 13.897 15.723 -5.851 1.00 39.19 116 ARG A O 1
ATOM 862 N N . ARG A 1 117 ? 12.510 13.979 -6.050 1.00 36.75 117 ARG A N 1
ATOM 863 C CA . ARG A 1 117 ? 11.348 14.628 -5.387 1.00 36.75 117 ARG A CA 1
ATOM 864 C C . ARG A 1 117 ? 10.683 13.775 -4.300 1.00 36.75 117 ARG A C 1
ATOM 866 O O . ARG A 1 117 ? 9.544 14.024 -3.916 1.00 36.75 117 ARG A O 1
ATOM 873 N N . ALA A 1 118 ? 11.414 12.819 -3.733 1.00 37.47 118 ALA A N 1
ATOM 874 C CA . ALA A 1 118 ? 10.936 11.890 -2.704 1.00 37.47 118 ALA A CA 1
ATOM 875 C C . ALA A 1 118 ? 10.574 12.520 -1.332 1.00 37.47 118 ALA A C 1
ATOM 877 O O . ALA A 1 118 ? 10.507 11.813 -0.331 1.00 37.47 118 ALA A O 1
ATOM 878 N N . SER A 1 119 ? 10.319 13.829 -1.265 1.00 30.02 119 SER A N 1
ATOM 879 C CA . SER A 1 119 ? 9.663 14.485 -0.125 1.00 30.02 119 SER A CA 1
ATOM 880 C C . SER A 1 119 ? 8.135 14.310 -0.140 1.00 30.02 119 SER A C 1
ATOM 882 O O . SER A 1 119 ? 7.467 14.800 0.763 1.00 30.02 119 SER A O 1
ATOM 884 N N . ARG A 1 120 ? 7.568 13.625 -1.148 1.00 35.47 120 ARG A N 1
ATOM 885 C CA . ARG A 1 120 ? 6.119 13.378 -1.293 1.00 35.47 120 ARG A CA 1
ATOM 886 C C . ARG A 1 120 ? 5.720 11.898 -1.318 1.00 35.47 120 ARG A C 1
ATOM 888 O O . ARG A 1 120 ? 4.699 11.547 -1.892 1.00 35.47 120 ARG A O 1
ATOM 895 N N . LEU A 1 121 ? 6.442 11.027 -0.610 1.00 38.31 121 LEU A N 1
ATOM 896 C CA . LEU A 1 121 ? 5.852 9.744 -0.174 1.00 38.31 121 LEU A CA 1
ATOM 897 C C . LEU A 1 121 ? 4.740 9.939 0.886 1.00 38.31 121 LEU A C 1
ATOM 899 O O . LEU A 1 121 ? 4.169 8.978 1.382 1.00 38.31 121 LEU A O 1
ATOM 903 N N . THR A 1 122 ? 4.406 11.192 1.205 1.00 32.22 122 THR A N 1
ATOM 904 C CA . THR A 1 122 ? 3.202 11.634 1.920 1.00 32.22 122 THR A CA 1
ATOM 905 C C . THR A 1 122 ? 1.989 11.847 1.022 1.00 32.22 122 THR A C 1
ATOM 907 O O . TH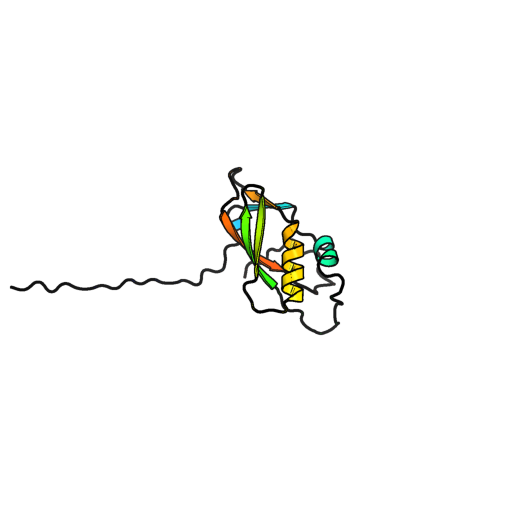R A 1 122 ? 0.922 12.170 1.533 1.00 32.22 122 THR A O 1
ATOM 910 N N . THR A 1 123 ? 2.099 11.675 -0.295 1.00 32.00 123 THR A N 1
ATOM 911 C CA . THR A 1 123 ? 0.928 11.741 -1.169 1.00 32.00 123 THR A CA 1
ATOM 912 C C . THR A 1 123 ? 0.572 10.326 -1.600 1.00 32.00 123 THR A C 1
ATOM 914 O O . THR A 1 123 ? 1.029 9.845 -2.636 1.00 32.00 123 THR A O 1
ATOM 917 N N . ALA A 1 124 ? -0.286 9.673 -0.807 1.00 34.06 124 ALA A N 1
ATOM 918 C CA . ALA A 1 124 ? -1.324 8.831 -1.392 1.00 34.06 124 ALA A CA 1
ATOM 919 C C . ALA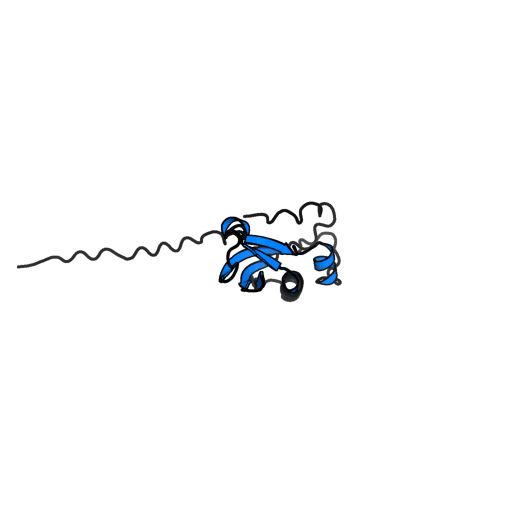 A 1 124 ? -2.028 9.718 -2.430 1.00 34.06 124 ALA A C 1
ATOM 921 O O . ALA A 1 124 ? -2.846 10.567 -2.091 1.00 34.06 124 ALA A O 1
ATOM 922 N N . SER A 1 125 ? -1.534 9.681 -3.664 1.00 29.38 125 SER A N 1
ATOM 923 C CA . SER A 1 125 ? -2.032 10.525 -4.738 1.00 29.38 125 SER A CA 1
ATOM 924 C C . SER A 1 125 ? -3.194 9.763 -5.322 1.00 29.38 125 SER A C 1
ATOM 926 O O . SER A 1 125 ? -3.002 8.760 -6.002 1.00 29.38 125 SER A O 1
ATOM 928 N N . ILE A 1 126 ? -4.372 10.224 -4.936 1.00 27.80 126 ILE A N 1
ATOM 929 C CA . ILE A 1 126 ? -5.675 9.827 -5.434 1.00 27.80 126 ILE A CA 1
ATOM 930 C C . ILE A 1 126 ? -5.729 10.265 -6.900 1.00 27.80 126 ILE A C 1
ATOM 932 O O . ILE A 1 126 ? -5.647 11.464 -7.182 1.00 27.80 126 ILE A O 1
ATOM 936 N N . GLN A 1 127 ? -5.806 9.309 -7.820 1.00 27.78 127 GLN A N 1
ATOM 937 C CA . GLN A 1 127 ? -6.322 9.529 -9.169 1.00 27.78 127 GLN A CA 1
ATOM 938 C C . GLN A 1 127 ? -7.354 8.453 -9.462 1.00 27.78 127 GLN A C 1
ATOM 940 O O . GLN A 1 127 ? -7.074 7.282 -9.120 1.00 27.78 127 GLN A O 1
#

Solvent-accessible surface area (backbone atoms only — not comparable to full-atom values): 7892 Å² total; per-residue (Å²): 140,80,88,83,81,81,84,79,79,89,79,82,76,77,70,84,63,73,69,44,40,50,61,79,63,43,34,43,71,70,39,68,73,46,73,68,46,44,47,70,38,42,74,83,64,71,73,57,84,87,64,86,54,74,67,45,49,28,44,31,32,26,33,79,88,17,39,45,55,65,46,70,78,62,97,61,61,67,67,59,50,50,22,50,49,53,31,43,67,76,22,28,38,38,28,73,85,73,56,80,34,47,75,41,59,23,43,49,76,48,77,54,71,64,87,87,64,72,86,48,80,80,53,86,74,86,121